Protein AF-A0A810NPA5-F1 (afdb_monomer_lite)

Structure (mmCIF, N/CA/C/O backbone):
data_AF-A0A810NPA5-F1
#
_entry.id   AF-A0A810NPA5-F1
#
loop_
_atom_site.group_PDB
_atom_site.id
_atom_site.type_symbol
_atom_site.label_atom_id
_atom_site.label_alt_id
_atom_site.label_comp_id
_atom_site.label_asym_id
_atom_site.label_entity_id
_atom_site.label_seq_id
_atom_site.pdbx_PDB_ins_code
_atom_site.Cartn_x
_atom_site.Cartn_y
_atom_site.Cartn_z
_atom_site.occupancy
_atom_site.B_iso_or_equiv
_atom_site.auth_seq_id
_atom_site.auth_comp_id
_atom_site.auth_asym_id
_atom_site.auth_atom_id
_atom_site.pdbx_PDB_model_num
ATOM 1 N N . MET A 1 1 ? 0.695 -4.083 2.721 1.00 67.50 1 MET A N 1
ATOM 2 C CA . MET A 1 1 ? 1.851 -3.820 1.836 1.00 67.50 1 MET A CA 1
ATOM 3 C C . MET A 1 1 ? 1.355 -3.938 0.406 1.00 67.50 1 MET A C 1
ATOM 5 O O . MET A 1 1 ? 0.472 -4.751 0.163 1.00 67.50 1 MET A O 1
ATOM 9 N N . LEU A 1 2 ? 1.838 -3.072 -0.484 1.00 74.69 2 LEU A N 1
ATOM 10 C CA . LEU A 1 2 ? 1.518 -3.119 -1.910 1.00 74.69 2 LEU A CA 1
ATOM 11 C C . LEU A 1 2 ? 2.686 -3.797 -2.622 1.00 74.69 2 LEU A C 1
ATOM 13 O O . LEU A 1 2 ? 3.833 -3.365 -2.475 1.00 74.69 2 LEU A O 1
ATOM 17 N N . GLY A 1 3 ? 2.392 -4.881 -3.332 1.00 73.81 3 GLY A N 1
ATOM 18 C CA . GLY A 1 3 ? 3.375 -5.689 -4.042 1.00 73.81 3 GLY A CA 1
ATOM 19 C C . GLY A 1 3 ? 2.943 -5.984 -5.465 1.00 73.81 3 GLY A C 1
ATOM 20 O O . GLY A 1 3 ? 1.754 -5.958 -5.778 1.00 73.81 3 GLY A O 1
ATOM 21 N N . THR A 1 4 ? 3.930 -6.258 -6.303 1.00 77.56 4 THR A N 1
ATOM 22 C CA . THR A 1 4 ? 3.779 -6.620 -7.717 1.00 77.56 4 THR A CA 1
ATOM 23 C C . THR A 1 4 ? 4.615 -7.859 -8.014 1.00 77.56 4 THR A C 1
ATOM 25 O O . THR A 1 4 ? 5.510 -8.212 -7.242 1.00 77.56 4 THR A O 1
ATOM 28 N N . ASP A 1 5 ? 4.346 -8.520 -9.137 1.00 82.50 5 ASP A N 1
ATOM 29 C CA . ASP A 1 5 ? 5.118 -9.697 -9.550 1.00 82.50 5 ASP A CA 1
ATOM 30 C C . ASP A 1 5 ? 6.548 -9.323 -9.993 1.00 82.50 5 ASP A C 1
ATOM 32 O O . ASP A 1 5 ? 7.464 -10.134 -9.867 1.00 82.50 5 ASP A O 1
ATOM 36 N N . GLY A 1 6 ? 6.765 -8.075 -10.433 1.00 79.81 6 GLY A N 1
ATOM 37 C CA . GLY A 1 6 ? 8.068 -7.522 -10.826 1.00 79.81 6 GLY A CA 1
ATOM 38 C C . GLY A 1 6 ? 8.454 -6.224 -10.102 1.00 79.81 6 GLY A C 1
ATOM 39 O O . GLY A 1 6 ? 7.754 -5.768 -9.199 1.00 79.81 6 GLY A O 1
ATOM 40 N N . ASP A 1 7 ? 9.588 -5.632 -10.491 1.00 79.50 7 ASP A N 1
ATOM 41 C CA . ASP A 1 7 ? 10.076 -4.315 -10.029 1.00 79.50 7 ASP A CA 1
ATOM 42 C C . ASP A 1 7 ? 10.446 -3.386 -11.199 1.00 79.50 7 ASP A C 1
ATOM 44 O O . ASP A 1 7 ? 11.369 -2.567 -11.140 1.00 79.50 7 ASP A O 1
ATOM 48 N N . LEU A 1 8 ? 9.744 -3.537 -12.318 1.00 86.62 8 LEU A N 1
ATOM 49 C CA . LEU A 1 8 ? 9.956 -2.701 -13.490 1.00 86.62 8 LEU A CA 1
ATOM 50 C C . LEU A 1 8 ? 9.358 -1.296 -13.275 1.00 86.62 8 LEU A C 1
ATOM 52 O O . LEU A 1 8 ? 8.596 -1.064 -12.331 1.00 86.62 8 LEU A O 1
ATOM 56 N N . PRO A 1 9 ? 9.709 -0.303 -14.115 1.00 83.88 9 PRO A N 1
ATOM 57 C CA . PRO A 1 9 ? 9.096 1.026 -14.052 1.00 83.88 9 PRO A CA 1
ATOM 58 C C . PRO A 1 9 ? 7.558 0.994 -14.027 1.00 83.88 9 PRO A C 1
ATOM 60 O O . PRO A 1 9 ? 6.959 1.704 -13.222 1.00 83.88 9 PRO A O 1
ATOM 63 N N . ASP A 1 10 ? 6.937 0.118 -14.819 1.00 88.25 10 ASP A N 1
ATOM 64 C CA . ASP A 1 10 ? 5.476 -0.020 -14.883 1.00 88.25 10 ASP A CA 1
ATOM 65 C C . ASP A 1 10 ? 4.880 -0.601 -13.592 1.00 88.25 10 ASP A C 1
ATOM 67 O O . ASP A 1 10 ? 3.839 -0.134 -13.125 1.00 88.25 10 ASP A O 1
ATOM 71 N N . ASP A 1 11 ? 5.567 -1.556 -12.958 1.00 84.62 11 ASP A N 1
ATOM 72 C CA . ASP A 1 11 ? 5.169 -2.114 -11.659 1.00 84.62 11 ASP A CA 1
ATOM 73 C C . ASP A 1 11 ? 5.171 -1.034 -10.573 1.00 84.62 11 ASP A C 1
ATOM 75 O O . ASP A 1 11 ? 4.226 -0.907 -9.790 1.00 84.62 11 ASP A O 1
ATOM 79 N N . ARG A 1 12 ? 6.217 -0.201 -10.570 1.00 83.25 12 ARG A N 1
ATOM 80 C CA . ARG A 1 12 ? 6.359 0.931 -9.647 1.00 83.25 12 ARG A CA 1
ATOM 81 C C . ARG A 1 12 ? 5.292 1.994 -9.885 1.00 83.25 12 ARG A C 1
ATOM 83 O O . ARG A 1 12 ? 4.708 2.495 -8.924 1.00 83.25 12 ARG A O 1
ATOM 90 N N . ALA A 1 13 ? 4.994 2.308 -11.146 1.00 87.06 13 ALA A N 1
ATOM 91 C CA . ALA A 1 13 ? 3.940 3.251 -11.509 1.00 87.06 13 ALA A CA 1
ATOM 92 C C . ALA A 1 13 ? 2.559 2.749 -11.062 1.00 87.06 13 ALA A C 1
ATOM 94 O O . ALA A 1 13 ? 1.800 3.485 -10.426 1.00 87.06 13 ALA A O 1
ATOM 95 N N . ARG A 1 14 ? 2.261 1.470 -11.314 1.00 87.88 14 ARG A N 1
ATOM 96 C CA . ARG A 1 14 ? 1.011 0.836 -10.886 1.00 87.88 14 ARG A CA 1
ATOM 97 C C . ARG A 1 14 ? 0.880 0.818 -9.366 1.00 87.88 14 ARG A C 1
ATOM 99 O O . ARG A 1 14 ? -0.175 1.172 -8.842 1.00 87.88 14 ARG A O 1
ATOM 106 N N . ALA A 1 15 ? 1.946 0.464 -8.652 1.00 85.75 15 ALA A N 1
ATOM 107 C CA . ALA A 1 15 ? 1.960 0.496 -7.194 1.00 85.75 15 ALA A CA 1
ATOM 108 C C . ALA A 1 15 ? 1.737 1.915 -6.644 1.00 85.75 15 ALA A C 1
ATOM 110 O O . ALA A 1 15 ? 1.001 2.081 -5.672 1.00 85.75 15 ALA A O 1
ATOM 111 N N . GLY A 1 16 ? 2.313 2.936 -7.287 1.00 85.81 16 GLY A N 1
ATOM 112 C CA . GLY A 1 16 ? 2.091 4.342 -6.945 1.00 85.81 16 GLY A CA 1
ATOM 113 C C . GLY A 1 16 ? 0.636 4.786 -7.129 1.00 85.81 16 GLY A C 1
ATOM 114 O O . GLY A 1 16 ? 0.078 5.438 -6.245 1.00 85.81 16 GLY A O 1
ATOM 115 N N . GLN A 1 17 ? -0.005 4.387 -8.229 1.00 90.94 17 GLN A N 1
ATOM 116 C CA . GLN A 1 17 ? -1.413 4.702 -8.487 1.00 90.94 17 GLN A CA 1
ATOM 117 C C . GLN A 1 17 ? -2.338 4.057 -7.448 1.00 90.94 17 GLN A C 1
ATOM 119 O O . GLN A 1 17 ? -3.161 4.740 -6.839 1.00 90.94 17 GLN A O 1
ATOM 124 N N . VAL A 1 18 ? -2.142 2.766 -7.170 1.00 90.31 18 VAL A N 1
ATOM 125 C CA . VAL A 1 18 ? -2.913 2.047 -6.143 1.00 90.31 18 VAL A CA 1
ATOM 126 C C . VAL A 1 18 ? -2.689 2.660 -4.759 1.00 90.31 18 VAL A C 1
ATOM 128 O O . VAL A 1 18 ? -3.626 2.785 -3.973 1.00 90.31 18 VAL A O 1
ATOM 131 N N . ALA A 1 19 ? -1.466 3.096 -4.448 1.00 87.81 19 ALA A N 1
ATOM 132 C CA . ALA A 1 19 ? -1.190 3.780 -3.190 1.00 87.81 19 ALA A CA 1
ATOM 133 C C . ALA A 1 19 ? -1.949 5.105 -3.078 1.00 87.81 19 ALA A C 1
ATOM 135 O O . ALA A 1 19 ? -2.494 5.407 -2.019 1.00 87.81 19 ALA A O 1
ATOM 136 N N . ARG A 1 20 ? -2.031 5.882 -4.163 1.00 89.62 20 ARG A N 1
ATOM 137 C CA . ARG A 1 20 ? -2.805 7.128 -4.192 1.00 89.62 20 ARG A CA 1
ATOM 138 C C . ARG A 1 20 ? -4.290 6.878 -3.931 1.00 89.62 20 ARG A C 1
ATOM 140 O O . ARG A 1 20 ? -4.894 7.603 -3.143 1.00 89.62 20 ARG A O 1
ATOM 147 N N . GLU A 1 21 ? -4.860 5.861 -4.567 1.00 92.62 21 GLU A N 1
ATOM 148 C CA . GLU A 1 21 ? -6.257 5.465 -4.365 1.00 92.62 21 GLU A CA 1
ATOM 149 C C . GLU A 1 21 ? -6.501 5.031 -2.917 1.00 92.62 21 GLU A C 1
ATOM 151 O O . GLU A 1 21 ? -7.391 5.565 -2.257 1.00 92.62 21 GLU A O 1
ATOM 156 N N . LEU A 1 22 ? -5.628 4.180 -2.372 1.00 90.12 22 LEU A N 1
ATOM 157 C CA . LEU A 1 22 ? -5.690 3.740 -0.979 1.00 90.12 22 LEU A CA 1
ATOM 158 C C . LEU A 1 22 ? -5.636 4.910 0.013 1.00 90.12 22 LEU A C 1
ATOM 160 O O . LEU A 1 22 ? -6.368 4.907 1.004 1.00 90.12 22 LEU A O 1
ATOM 164 N N . LEU A 1 23 ? -4.774 5.903 -0.219 1.00 88.56 23 LEU A N 1
ATOM 165 C CA . LEU A 1 23 ? -4.689 7.090 0.635 1.00 88.56 23 LEU A CA 1
ATOM 166 C C . LEU A 1 23 ? -5.987 7.908 0.582 1.00 88.56 23 LEU A C 1
ATOM 168 O O . LEU A 1 23 ? -6.475 8.349 1.624 1.00 88.56 23 LEU A O 1
ATOM 172 N N . ALA A 1 24 ? -6.570 8.077 -0.607 1.00 90.31 24 ALA A N 1
ATOM 173 C CA . ALA A 1 24 ? -7.829 8.796 -0.779 1.00 90.31 24 ALA A CA 1
ATOM 174 C C . ALA A 1 24 ? -9.011 8.056 -0.125 1.00 90.31 24 ALA A C 1
ATOM 176 O O . ALA A 1 24 ? -9.845 8.680 0.533 1.00 90.31 24 ALA A O 1
ATOM 177 N N . ASP A 1 25 ? -9.064 6.733 -0.266 1.00 91.81 25 ASP A N 1
ATOM 178 C CA . ASP A 1 25 ? -10.079 5.882 0.359 1.00 91.81 25 ASP A CA 1
ATOM 179 C C . ASP A 1 25 ? -9.943 5.878 1.884 1.00 91.81 25 ASP A C 1
ATOM 181 O O . ASP A 1 25 ? -10.935 6.014 2.597 1.00 91.81 25 ASP A O 1
ATOM 185 N N . SER A 1 26 ? -8.709 5.809 2.392 1.00 86.81 26 SER A N 1
ATOM 186 C CA . SER A 1 26 ? -8.423 5.881 3.829 1.00 86.81 26 SER A CA 1
ATOM 187 C C . SER A 1 26 ? -8.903 7.204 4.422 1.00 86.81 26 SER A C 1
ATOM 189 O O . SER A 1 26 ? -9.564 7.201 5.458 1.00 86.81 26 SER A O 1
ATOM 191 N N . ALA A 1 27 ? -8.649 8.324 3.739 1.00 86.19 27 ALA A N 1
ATOM 192 C CA . ALA A 1 27 ? -9.137 9.632 4.166 1.00 86.19 27 ALA A CA 1
ATOM 193 C C . ALA A 1 27 ? -10.675 9.681 4.206 1.00 86.19 27 ALA A C 1
ATOM 195 O O . ALA A 1 27 ? -11.246 10.135 5.198 1.00 86.19 27 ALA A O 1
ATOM 196 N N . ARG A 1 28 ? -11.351 9.148 3.177 1.00 86.12 28 ARG A N 1
ATOM 197 C CA . ARG A 1 28 ? -12.822 9.040 3.147 1.00 86.12 28 ARG A CA 1
ATOM 198 C C . ARG A 1 28 ? -13.375 8.143 4.259 1.00 86.12 28 ARG A C 1
ATOM 200 O O . ARG A 1 28 ? -14.460 8.409 4.763 1.00 86.12 28 ARG A O 1
ATOM 207 N N . ALA A 1 29 ? -12.625 7.126 4.671 1.00 85.81 29 ALA A N 1
ATOM 208 C CA . ALA A 1 29 ? -12.983 6.220 5.759 1.00 85.81 29 ALA A CA 1
ATOM 209 C C . ALA A 1 29 ? -12.631 6.752 7.166 1.00 85.81 29 ALA A C 1
ATOM 211 O O . ALA A 1 29 ? -12.819 6.038 8.150 1.00 85.81 29 ALA A O 1
ATOM 212 N N . GLY A 1 30 ? -12.097 7.974 7.291 1.00 85.12 30 GLY A N 1
ATOM 213 C CA . GLY A 1 30 ? -11.664 8.517 8.585 1.00 85.12 30 GLY A CA 1
ATOM 214 C C . GLY A 1 30 ? -10.426 7.815 9.157 1.00 85.12 30 GLY A C 1
ATOM 215 O O . GLY A 1 30 ? -10.227 7.764 10.373 1.00 85.12 30 GLY A O 1
ATOM 216 N N . LEU A 1 31 ? -9.588 7.247 8.290 1.00 87.56 31 LEU A N 1
ATOM 217 C CA . LEU A 1 31 ? -8.329 6.604 8.643 1.00 87.56 31 LEU A CA 1
ATOM 218 C C . LEU A 1 31 ? -7.156 7.517 8.280 1.00 87.56 31 LEU A C 1
ATOM 220 O O . LEU A 1 31 ? -7.145 8.180 7.244 1.00 87.56 31 LEU A O 1
ATOM 224 N N . ILE A 1 32 ? -6.123 7.512 9.120 1.00 87.00 32 ILE A N 1
ATOM 225 C CA . ILE A 1 32 ? -4.831 8.107 8.778 1.00 87.00 32 ILE A CA 1
ATOM 226 C C . ILE A 1 32 ? -4.011 7.028 8.087 1.00 87.00 32 ILE A C 1
ATOM 228 O O . ILE A 1 32 ? -3.728 5.991 8.692 1.00 87.00 32 ILE A O 1
ATOM 232 N N . ALA A 1 33 ? -3.596 7.302 6.855 1.00 87.56 33 ALA A N 1
ATOM 233 C CA . ALA A 1 33 ? -2.686 6.452 6.108 1.00 87.56 33 ALA A CA 1
ATOM 234 C C . ALA A 1 33 ? -1.387 7.202 5.774 1.00 87.56 33 ALA A C 1
ATOM 236 O O . ALA A 1 33 ? -1.417 8.386 5.441 1.00 87.56 33 ALA A O 1
ATOM 237 N N . SER A 1 34 ? -0.238 6.533 5.888 1.00 86.12 34 SER A N 1
ATOM 238 C CA . SER A 1 34 ? 1.069 7.110 5.558 1.00 86.12 34 SER A CA 1
ATOM 239 C C . SER A 1 34 ? 2.002 6.095 4.904 1.00 86.12 34 SER A C 1
ATOM 241 O O . SER A 1 34 ? 1.953 4.898 5.189 1.00 86.12 34 SER A O 1
ATOM 243 N N . ILE A 1 35 ? 2.872 6.592 4.024 1.00 83.19 35 ILE A N 1
ATOM 244 C CA . ILE A 1 35 ? 3.890 5.804 3.327 1.00 83.19 35 ILE A CA 1
ATOM 245 C C . ILE A 1 35 ? 5.254 6.169 3.934 1.00 83.19 35 ILE A C 1
ATOM 247 O O . ILE A 1 35 ? 5.678 7.318 3.810 1.00 83.19 35 ILE A O 1
ATOM 251 N N . PRO A 1 36 ? 5.958 5.245 4.610 1.00 76.31 36 PRO A N 1
ATOM 252 C CA . PRO A 1 36 ? 7.308 5.492 5.090 1.00 76.31 36 PRO A CA 1
ATOM 253 C C . PRO A 1 36 ? 8.290 5.498 3.909 1.00 76.31 36 PRO A C 1
ATOM 255 O O . PRO A 1 36 ? 8.297 4.585 3.086 1.00 76.31 36 PRO A O 1
ATOM 258 N N . ALA A 1 37 ? 9.166 6.500 3.850 1.00 61.91 37 ALA A N 1
ATOM 259 C CA . ALA A 1 37 ? 10.048 6.746 2.703 1.00 61.91 37 ALA A CA 1
ATOM 260 C C . ALA A 1 37 ? 11.166 5.700 2.484 1.00 61.91 37 ALA A C 1
ATOM 262 O O . ALA A 1 37 ? 11.846 5.727 1.466 1.00 61.91 37 ALA A O 1
ATOM 263 N N . GLN A 1 38 ? 11.407 4.803 3.440 1.00 61.62 38 GLN A N 1
ATOM 264 C CA . GLN A 1 38 ? 12.666 4.050 3.536 1.00 61.62 38 GLN A CA 1
ATOM 265 C C . GLN A 1 38 ? 12.618 2.543 3.189 1.00 61.62 38 GLN A C 1
ATOM 267 O O . GLN A 1 38 ? 13.603 2.055 2.636 1.00 61.62 38 GLN A O 1
ATOM 272 N N . PRO A 1 39 ? 11.548 1.761 3.453 1.00 58.19 39 PRO A N 1
ATOM 273 C CA . PRO A 1 39 ? 11.689 0.301 3.433 1.00 58.19 39 PRO A CA 1
ATOM 274 C C . PRO A 1 39 ? 11.724 -0.341 2.036 1.00 58.19 39 PRO A C 1
ATOM 276 O O . PRO A 1 39 ? 12.339 -1.389 1.866 1.00 58.19 39 PRO A O 1
ATOM 279 N N . ALA A 1 40 ? 11.078 0.262 1.033 1.00 61.06 40 ALA A N 1
ATOM 280 C CA . ALA A 1 40 ? 10.946 -0.339 -0.300 1.00 61.06 40 ALA A CA 1
ATOM 281 C C . ALA A 1 40 ? 11.983 0.150 -1.328 1.00 61.06 40 ALA A C 1
ATOM 283 O O . ALA A 1 40 ? 12.098 -0.436 -2.404 1.00 61.06 40 ALA A O 1
ATOM 284 N N . VAL A 1 41 ? 12.737 1.207 -1.006 1.00 63.78 41 VAL A N 1
ATOM 285 C CA . VAL A 1 41 ? 13.707 1.846 -1.917 1.00 63.78 41 VAL A CA 1
ATOM 286 C C . VAL A 1 41 ? 15.109 1.244 -1.769 1.00 63.78 41 VAL A C 1
ATOM 288 O O . VAL A 1 41 ? 15.914 1.304 -2.692 1.00 63.78 41 VAL A O 1
ATOM 291 N N . VAL A 1 42 ? 15.401 0.628 -0.617 1.00 75.81 42 VAL A N 1
ATOM 292 C CA . VAL A 1 42 ? 16.677 -0.047 -0.342 1.00 75.81 42 VAL A CA 1
ATOM 293 C C . VAL A 1 42 ? 16.534 -1.543 -0.657 1.00 75.81 42 VAL A C 1
ATOM 295 O O . VAL A 1 42 ? 15.782 -2.222 0.049 1.00 75.81 42 VAL A O 1
ATOM 298 N N . PRO A 1 43 ? 17.267 -2.097 -1.645 1.00 73.50 43 PRO A N 1
ATOM 299 C CA . PRO A 1 43 ? 17.103 -3.492 -2.074 1.00 73.50 43 PRO A CA 1
ATOM 300 C C . PRO A 1 43 ? 17.202 -4.512 -0.929 1.00 73.50 43 PRO A C 1
ATOM 302 O O . PRO A 1 43 ? 16.342 -5.374 -0.780 1.00 73.50 43 PRO A O 1
ATOM 305 N N . LEU A 1 44 ? 18.181 -4.346 -0.032 1.00 77.50 44 LEU A N 1
ATOM 306 C CA . LEU A 1 44 ? 18.362 -5.233 1.123 1.00 77.50 44 LEU A CA 1
ATOM 307 C C . LEU A 1 44 ? 17.191 -5.176 2.121 1.00 77.50 44 LEU A C 1
ATOM 309 O O . LEU A 1 44 ? 16.837 -6.184 2.733 1.00 77.50 44 LEU A O 1
ATOM 313 N N . ALA A 1 45 ? 16.593 -3.998 2.318 1.00 78.12 45 ALA A N 1
ATOM 314 C CA . ALA A 1 45 ? 15.427 -3.851 3.187 1.00 78.12 45 ALA A CA 1
ATOM 315 C C . ALA A 1 45 ? 14.196 -4.515 2.559 1.00 78.12 45 ALA A C 1
ATOM 317 O O . ALA A 1 45 ? 13.426 -5.173 3.259 1.00 78.12 45 ALA A O 1
ATOM 318 N N . ARG A 1 46 ? 14.063 -4.418 1.234 1.00 76.88 46 ARG A N 1
ATOM 319 C CA . ARG A 1 46 ? 13.004 -5.065 0.463 1.00 76.88 46 ARG A CA 1
ATOM 320 C C . ARG A 1 46 ? 13.074 -6.590 0.542 1.00 76.88 46 ARG A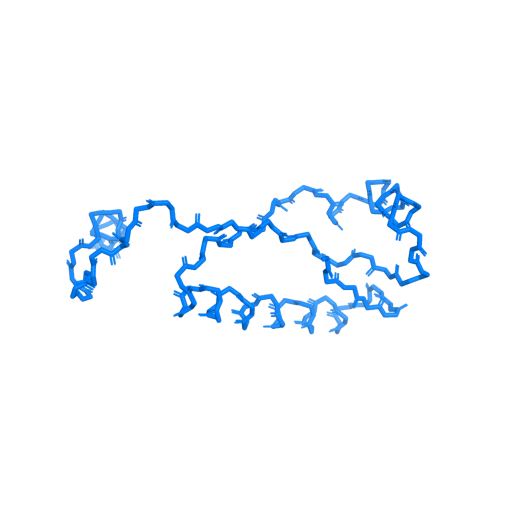 C 1
ATOM 322 O O . ARG A 1 46 ? 12.049 -7.221 0.786 1.00 76.88 46 ARG A O 1
ATOM 329 N N . ASP A 1 47 ? 14.258 -7.181 0.404 1.00 80.00 47 ASP A N 1
ATOM 330 C CA . ASP A 1 47 ? 14.426 -8.634 0.535 1.00 80.00 47 ASP A CA 1
ATOM 331 C C . ASP A 1 47 ? 14.079 -9.132 1.938 1.00 80.00 47 ASP A C 1
ATOM 333 O O . ASP A 1 47 ? 13.384 -10.139 2.093 1.00 80.00 47 ASP A O 1
ATOM 337 N N . ARG A 1 48 ? 14.488 -8.392 2.975 1.00 81.44 48 ARG A N 1
ATOM 338 C CA . ARG A 1 48 ? 14.100 -8.701 4.359 1.00 81.44 48 ARG A CA 1
ATOM 339 C C . ARG A 1 48 ? 12.594 -8.587 4.567 1.00 81.44 48 ARG A C 1
ATOM 341 O O . ARG A 1 48 ? 12.011 -9.468 5.187 1.00 81.44 48 ARG A O 1
ATOM 348 N N . LEU A 1 49 ? 11.955 -7.555 4.019 1.00 79.44 49 LEU A N 1
ATOM 349 C CA . LEU A 1 49 ? 10.497 -7.409 4.055 1.00 79.44 49 LEU A CA 1
ATOM 350 C C . LEU A 1 49 ? 9.791 -8.568 3.361 1.00 79.44 49 LEU A C 1
ATOM 352 O O . LEU A 1 49 ? 8.831 -9.100 3.906 1.00 79.44 49 LEU A O 1
ATOM 356 N N . ARG A 1 50 ? 10.280 -8.982 2.190 1.00 79.94 50 ARG A N 1
ATOM 357 C CA . ARG A 1 50 ? 9.734 -10.121 1.449 1.00 79.94 50 ARG A CA 1
ATOM 358 C C . ARG A 1 50 ? 9.778 -11.398 2.288 1.00 79.94 50 ARG A C 1
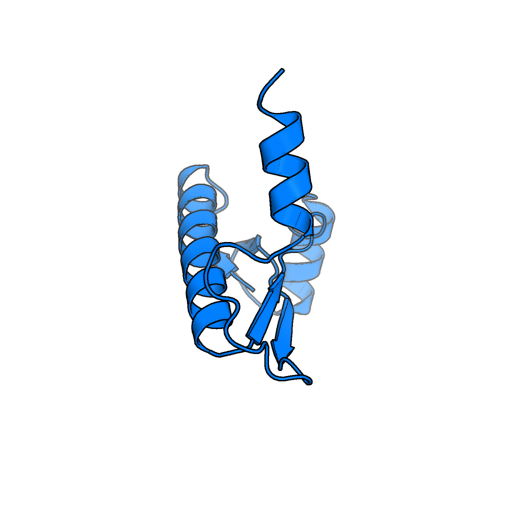ATOM 360 O O . ARG A 1 50 ? 8.770 -12.091 2.397 1.00 79.94 50 ARG A O 1
ATOM 367 N N . LEU A 1 51 ? 10.913 -11.656 2.940 1.00 83.25 51 LEU A N 1
ATOM 368 C CA . LEU A 1 51 ? 11.085 -12.793 3.848 1.00 83.25 51 LEU A CA 1
ATOM 369 C C . LEU A 1 51 ? 10.157 -12.709 5.066 1.00 83.25 51 LEU A C 1
ATOM 371 O O . LEU A 1 51 ? 9.490 -13.685 5.390 1.00 83.25 51 LEU A O 1
ATOM 375 N N . MET A 1 52 ? 10.076 -11.547 5.718 1.00 82.69 52 MET A N 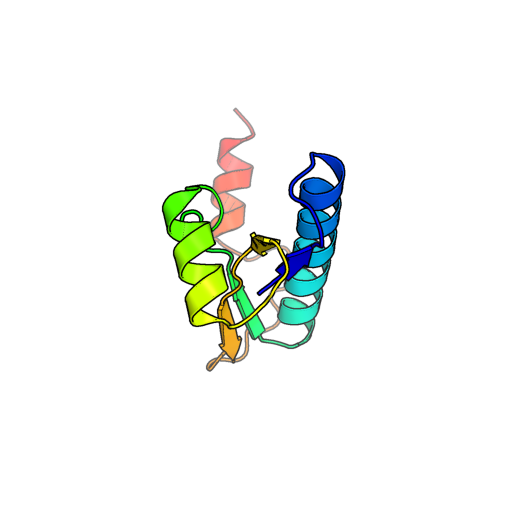1
ATOM 376 C CA . MET A 1 52 ? 9.226 -11.348 6.898 1.00 82.69 52 MET A CA 1
ATOM 377 C C . MET A 1 52 ? 7.732 -11.492 6.592 1.00 82.69 52 MET A C 1
ATOM 379 O O . MET A 1 52 ? 6.973 -11.932 7.450 1.00 82.69 52 MET A O 1
ATOM 383 N N . LEU A 1 53 ? 7.306 -11.102 5.391 1.00 79.69 53 LEU A N 1
ATOM 384 C CA . LEU A 1 53 ? 5.910 -11.171 4.966 1.00 79.69 53 LEU A CA 1
ATOM 385 C C . LEU A 1 53 ? 5.539 -12.535 4.362 1.00 79.69 53 LEU A C 1
ATOM 387 O O . LEU A 1 53 ? 4.360 -12.779 4.121 1.00 79.69 53 LEU A O 1
ATOM 391 N N . GLY A 1 54 ? 6.517 -13.414 4.107 1.00 81.50 54 GLY A N 1
ATOM 392 C CA . GLY A 1 54 ? 6.293 -14.724 3.489 1.00 81.50 54 GLY A CA 1
ATOM 393 C C . GLY A 1 54 ? 5.731 -14.647 2.065 1.00 81.50 54 GLY A C 1
ATOM 394 O O . GLY A 1 54 ? 5.108 -15.598 1.598 1.00 81.50 54 GLY A O 1
ATOM 395 N N . THR A 1 55 ? 5.905 -13.516 1.376 1.00 74.38 55 THR A N 1
ATOM 396 C CA . THR A 1 55 ? 5.336 -13.286 0.041 1.00 74.38 55 THR A CA 1
ATOM 397 C C . THR A 1 55 ? 6.354 -13.601 -1.048 1.00 74.38 55 THR A C 1
ATOM 399 O O . THR A 1 55 ? 7.521 -13.242 -0.920 1.00 74.38 55 THR A O 1
ATOM 402 N N . SER A 1 56 ? 5.920 -14.189 -2.164 1.00 72.00 56 SER A N 1
ATOM 403 C CA . SER A 1 56 ? 6.779 -14.393 -3.343 1.00 72.00 56 SER A CA 1
ATOM 404 C C . SER A 1 56 ? 6.979 -13.123 -4.182 1.00 72.00 56 SER A C 1
ATOM 406 O O . SER A 1 56 ? 8.005 -13.005 -4.851 1.00 72.00 56 SER A O 1
ATOM 408 N N . GLY A 1 57 ? 6.034 -12.176 -4.128 1.00 75.81 57 GLY A N 1
ATOM 409 C CA . GLY A 1 57 ? 6.066 -10.924 -4.893 1.00 75.81 57 GLY A CA 1
ATOM 410 C C . GLY A 1 57 ? 7.080 -9.891 -4.386 1.00 75.81 57 GLY A C 1
ATOM 411 O O . GLY A 1 57 ? 7.624 -10.006 -3.285 1.00 75.81 57 GLY A O 1
ATOM 412 N N . SER A 1 58 ? 7.316 -8.859 -5.197 1.00 78.38 58 SER A N 1
ATOM 413 C CA . SER A 1 58 ? 8.236 -7.753 -4.917 1.00 78.38 58 SER A CA 1
ATOM 414 C C . SER A 1 58 ? 7.544 -6.648 -4.110 1.00 78.38 58 SER A C 1
ATOM 416 O O . SER A 1 58 ? 6.575 -6.054 -4.590 1.00 78.38 58 SER A O 1
ATOM 418 N N . PRO A 1 59 ? 8.023 -6.325 -2.891 1.00 80.25 59 PRO A N 1
ATOM 419 C CA . PRO A 1 59 ? 7.515 -5.192 -2.131 1.00 80.25 59 PRO A CA 1
ATOM 420 C C . PRO A 1 59 ? 7.777 -3.848 -2.797 1.00 80.25 59 PRO A C 1
ATOM 422 O O . PRO A 1 59 ? 8.923 -3.412 -2.882 1.00 80.25 59 PRO A O 1
ATOM 425 N N . GLN A 1 60 ? 6.693 -3.181 -3.200 1.00 81.56 60 GLN A N 1
ATOM 426 C CA . GLN A 1 60 ? 6.734 -1.869 -3.840 1.00 81.56 60 GLN A CA 1
ATOM 427 C C . GLN A 1 60 ? 6.565 -0.740 -2.829 1.00 81.56 60 GLN A C 1
ATOM 429 O O . GLN A 1 60 ? 7.328 0.221 -2.842 1.00 81.56 60 GLN A O 1
ATOM 434 N N . LEU A 1 61 ? 5.585 -0.854 -1.925 1.00 80.75 61 LEU A N 1
ATOM 435 C CA . LEU A 1 61 ? 5.303 0.166 -0.912 1.00 80.75 61 LEU A CA 1
ATOM 436 C C . LEU A 1 61 ? 4.819 -0.455 0.403 1.00 80.75 61 LEU A C 1
ATOM 438 O O . LEU A 1 61 ? 4.073 -1.441 0.441 1.00 80.75 61 LEU A O 1
ATOM 442 N N . VAL A 1 62 ? 5.201 0.182 1.506 1.00 84.00 62 VAL A N 1
ATOM 443 C CA . VAL A 1 62 ? 4.631 -0.067 2.835 1.00 84.00 62 VAL A CA 1
ATOM 444 C C . VAL A 1 62 ? 3.631 1.049 3.122 1.00 84.00 62 VAL A C 1
ATOM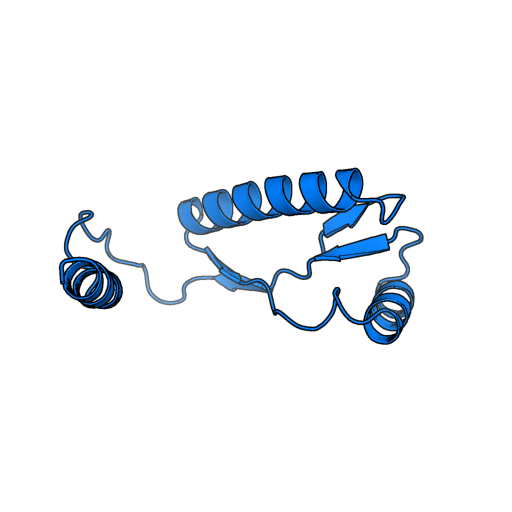 446 O O . VAL A 1 62 ? 3.873 2.194 2.765 1.00 84.00 62 VAL A O 1
ATOM 449 N N . VAL A 1 63 ? 2.499 0.723 3.741 1.00 84.06 63 VAL A N 1
ATOM 450 C CA . VAL A 1 63 ? 1.495 1.716 4.143 1.00 84.06 63 VAL A CA 1
ATOM 451 C C . VAL A 1 63 ? 1.111 1.424 5.581 1.00 84.06 63 VAL A C 1
ATOM 453 O O . VAL A 1 63 ? 0.734 0.296 5.900 1.00 84.06 63 VAL A O 1
ATOM 456 N N . PHE A 1 64 ? 1.226 2.428 6.443 1.00 85.19 64 PHE A N 1
ATOM 457 C CA . PHE A 1 64 ? 0.685 2.381 7.793 1.00 85.19 64 PHE A CA 1
ATOM 458 C C . PHE A 1 64 ? -0.721 2.948 7.766 1.00 85.19 64 PHE A C 1
ATOM 460 O O . PHE A 1 64 ? -0.911 4.060 7.289 1.00 85.19 64 PHE A O 1
ATOM 467 N N . VAL A 1 65 ? -1.688 2.199 8.290 1.00 87.81 65 VAL A N 1
ATOM 468 C CA . VAL A 1 65 ? -3.080 2.637 8.405 1.00 87.81 65 VAL A CA 1
ATOM 469 C C . VAL A 1 65 ? -3.470 2.589 9.873 1.00 87.81 65 VAL A C 1
ATOM 471 O O . VAL A 1 65 ? -3.219 1.596 10.556 1.00 87.81 65 VAL A O 1
ATOM 474 N N . ARG A 1 66 ? -4.067 3.671 10.371 1.00 86.44 66 ARG A N 1
ATOM 475 C CA . ARG A 1 66 ? -4.554 3.766 11.749 1.00 86.44 66 ARG A CA 1
ATOM 476 C C . ARG A 1 66 ? -5.888 4.514 11.819 1.00 86.44 66 ARG A C 1
ATOM 478 O O . ARG A 1 66 ? -6.100 5.429 11.025 1.00 86.44 66 ARG A O 1
ATOM 485 N N . PRO A 1 67 ? -6.758 4.206 12.792 1.00 85.25 67 PRO A N 1
ATOM 486 C CA . PRO A 1 67 ? -7.964 4.994 13.030 1.00 85.25 67 PRO A CA 1
ATOM 487 C C . PRO A 1 67 ? -7.626 6.427 13.465 1.00 85.25 67 PRO A C 1
ATOM 489 O O . PRO A 1 67 ? -6.708 6.620 14.275 1.00 85.25 67 PRO A O 1
ATOM 492 N N . LEU A 1 68 ? -8.387 7.428 13.003 1.00 73.69 68 LEU A N 1
ATOM 493 C CA . LEU A 1 68 ? -8.443 8.707 13.714 1.00 73.69 68 LEU A CA 1
ATOM 494 C C . LEU A 1 68 ? -9.116 8.465 15.072 1.00 73.69 68 LEU A C 1
ATOM 496 O O . LEU A 1 68 ? -10.279 8.084 15.142 1.00 73.69 68 LEU A O 1
ATOM 500 N N . ARG A 1 69 ? -8.388 8.689 16.170 1.00 68.06 69 ARG A N 1
ATOM 501 C CA . ARG A 1 69 ? -8.965 8.643 17.530 1.00 68.06 69 ARG A CA 1
ATOM 502 C C . ARG A 1 69 ? -9.740 9.915 17.893 1.00 68.06 69 ARG A C 1
ATOM 504 O O . ARG A 1 69 ? -10.465 9.928 18.877 1.00 68.06 69 ARG A O 1
ATOM 511 N N . THR A 1 70 ? -9.594 10.963 17.091 1.00 58.72 70 THR A N 1
ATOM 512 C CA . THR A 1 70 ? -10.339 12.222 17.170 1.00 58.72 70 THR A CA 1
ATOM 513 C C . THR A 1 70 ? -11.056 12.409 15.839 1.00 58.72 70 THR A C 1
ATOM 515 O O . THR A 1 70 ? -10.358 12.389 14.827 1.00 58.72 70 THR A O 1
ATOM 518 N N . PRO A 1 71 ? -12.386 12.580 15.772 1.00 51.12 71 PRO A N 1
ATOM 519 C CA . PRO A 1 71 ? -13.031 12.894 14.504 1.00 51.12 71 PRO A CA 1
ATOM 520 C C . PRO A 1 71 ? -12.399 14.172 13.947 1.00 51.12 71 PRO A C 1
ATOM 522 O O . PRO A 1 71 ? -12.321 15.182 14.648 1.00 51.12 71 PRO A O 1
ATOM 525 N N . VAL A 1 72 ? -11.897 14.122 12.710 1.00 56.84 72 VAL A N 1
ATOM 526 C CA . VAL A 1 72 ? -11.580 15.358 11.998 1.00 56.84 72 VAL A CA 1
ATOM 527 C C . VAL A 1 72 ? -12.926 16.038 11.792 1.00 56.84 72 VAL A C 1
ATOM 529 O O . VAL A 1 72 ? -13.775 15.531 11.062 1.00 56.84 72 VAL A O 1
ATOM 532 N N . ALA A 1 73 ? -13.184 17.119 12.531 1.00 50.59 73 ALA A N 1
ATOM 533 C 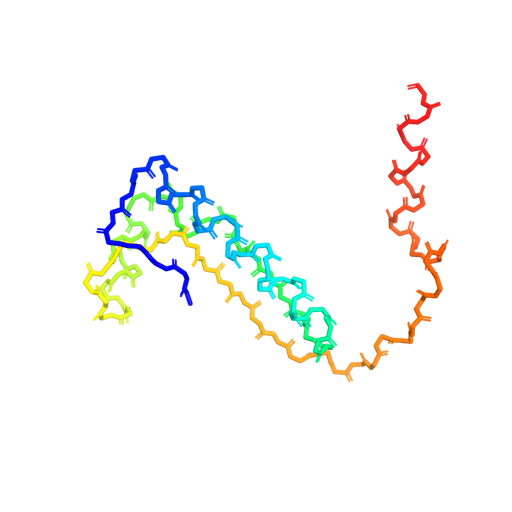CA . ALA A 1 73 ? -14.282 18.002 12.179 1.00 50.59 73 ALA A CA 1
ATOM 534 C C . ALA A 1 73 ? -14.053 18.366 10.715 1.00 50.59 73 ALA A C 1
ATOM 536 O O . ALA A 1 73 ? -12.935 18.753 10.370 1.00 50.59 73 ALA A O 1
ATOM 537 N N . SER A 1 74 ? -15.054 18.137 9.865 1.00 46.03 74 SER A N 1
ATOM 538 C CA . SER A 1 74 ? -15.012 18.463 8.445 1.00 46.03 74 SER A CA 1
ATOM 539 C C . SER A 1 74 ? -14.544 19.907 8.303 1.00 46.03 74 SER A C 1
ATOM 541 O O . SER A 1 74 ? -15.316 20.840 8.497 1.00 46.03 74 SER A O 1
ATOM 543 N N . SER A 1 75 ? -13.250 20.091 8.058 1.00 50.19 75 SER A N 1
ATOM 544 C CA . SER A 1 75 ? -12.687 21.387 7.740 1.00 50.19 75 SER A CA 1
ATOM 545 C C . SER A 1 75 ? -13.244 21.693 6.363 1.00 50.19 75 SER A C 1
ATOM 547 O O . SER A 1 75 ? -12.878 21.036 5.385 1.00 50.19 75 SER A O 1
ATOM 549 N N . GLU A 1 76 ? -14.195 22.625 6.294 1.00 46.34 76 GLU A N 1
ATOM 550 C CA . GLU A 1 76 ? -14.472 23.314 5.041 1.00 46.34 76 GLU A CA 1
ATOM 551 C C . GLU A 1 76 ? -13.118 23.709 4.450 1.00 46.34 76 GLU A C 1
ATOM 553 O O . GLU A 1 76 ? -12.240 24.183 5.175 1.00 46.34 76 GLU A O 1
ATOM 558 N N . ALA A 1 77 ? -12.930 23.422 3.164 1.00 46.88 77 ALA A N 1
ATOM 559 C CA . ALA A 1 77 ? -11.652 23.304 2.463 1.00 46.88 77 ALA A CA 1
ATOM 560 C C . ALA A 1 77 ? -10.743 24.564 2.437 1.00 46.88 77 ALA A C 1
ATOM 562 O O . ALA A 1 77 ? -9.861 24.659 1.591 1.00 46.88 77 ALA A O 1
ATOM 563 N N . GLY A 1 78 ? -10.916 25.525 3.347 1.00 45.19 78 GLY A N 1
ATOM 564 C CA . GLY A 1 78 ? -10.102 26.729 3.505 1.00 45.19 78 GLY A CA 1
ATOM 565 C C . GLY A 1 78 ? -9.360 26.884 4.841 1.00 45.19 78 GLY A C 1
ATOM 566 O O . GLY A 1 78 ? -8.625 27.859 4.984 1.00 45.19 78 GLY A O 1
ATOM 567 N N . SER A 1 79 ? -9.506 25.983 5.824 1.00 49.09 79 SER A N 1
ATOM 568 C CA . SER A 1 79 ? -8.942 26.198 7.177 1.00 49.09 79 SER A CA 1
ATOM 569 C C . SER A 1 79 ? -8.037 25.064 7.666 1.00 49.09 79 SER A C 1
ATOM 571 O O . SER A 1 79 ? -8.152 24.573 8.787 1.00 49.09 79 SER A O 1
ATOM 573 N N . CYS A 1 80 ? -7.111 24.622 6.816 1.00 49.25 80 CYS A N 1
ATOM 574 C CA . CYS A 1 80 ? -5.978 23.830 7.279 1.00 49.25 80 CYS A CA 1
ATOM 575 C C . CYS A 1 80 ? -4.749 24.756 7.345 1.00 49.25 80 CYS A C 1
ATOM 577 O O . CYS A 1 80 ? -4.242 25.136 6.287 1.00 49.25 80 CYS A O 1
ATOM 579 N N . PRO A 1 81 ? -4.268 25.147 8.544 1.00 56.69 81 PRO A N 1
ATOM 580 C CA . PRO A 1 81 ? -3.215 26.160 8.680 1.00 56.69 81 PRO A CA 1
ATOM 581 C C . PRO A 1 81 ? -1.912 25.756 7.974 1.00 56.69 81 PRO A C 1
ATOM 583 O O . PRO A 1 81 ? -1.248 26.592 7.377 1.00 56.69 81 PRO A O 1
ATOM 586 N N . VAL A 1 82 ? -1.609 24.453 7.913 1.00 57.94 82 VAL A N 1
ATOM 587 C CA . VAL A 1 82 ? -0.416 23.931 7.220 1.00 57.94 82 VAL A CA 1
ATOM 588 C C . VAL A 1 82 ? -0.428 24.174 5.702 1.00 57.94 82 VAL A C 1
ATOM 590 O O . VAL A 1 82 ? 0.626 24.317 5.090 1.00 57.94 82 VAL A O 1
ATOM 593 N N . TRP A 1 83 ? -1.609 24.235 5.078 1.00 45.72 83 TRP A N 1
ATOM 594 C CA . TRP A 1 83 ? -1.730 24.509 3.643 1.00 45.72 83 TRP A CA 1
ATOM 595 C C . TRP A 1 83 ? -1.752 26.013 3.345 1.00 45.72 83 TRP A C 1
ATOM 597 O O . TRP A 1 83 ? -1.343 26.415 2.256 1.00 45.72 83 TRP A O 1
ATOM 607 N N . GLN A 1 84 ? -2.163 26.852 4.304 1.00 58.16 84 GLN A N 1
ATOM 608 C CA . GLN A 1 84 ? -2.115 28.311 4.155 1.00 58.16 84 GLN A CA 1
ATOM 609 C C . GLN A 1 84 ? -0.667 28.805 4.031 1.00 58.16 84 GLN A C 1
ATOM 611 O O . GLN A 1 84 ? -0.376 29.589 3.129 1.00 58.16 84 GLN A O 1
ATOM 616 N N . ASP A 1 85 ? 0.252 28.256 4.829 1.00 52.66 85 ASP A N 1
ATOM 617 C CA . ASP A 1 85 ? 1.676 28.615 4.765 1.00 52.66 85 ASP A CA 1
ATOM 618 C C . ASP A 1 85 ? 2.338 28.188 3.445 1.00 52.66 85 ASP A C 1
ATOM 620 O O . ASP A 1 85 ? 3.126 28.935 2.865 1.00 52.66 85 ASP A O 1
ATOM 624 N N . LEU A 1 86 ? 1.980 27.016 2.910 1.00 52.16 86 LEU A N 1
ATOM 625 C CA . LEU A 1 86 ? 2.507 26.541 1.624 1.00 52.16 86 LEU A CA 1
ATOM 626 C C . LEU A 1 86 ? 1.962 27.338 0.432 1.00 52.16 86 LEU A C 1
ATOM 628 O O . LEU A 1 86 ? 2.680 27.544 -0.544 1.00 52.16 86 LEU A O 1
ATOM 632 N N . THR A 1 87 ? 0.718 27.815 0.514 1.00 54.09 87 THR A N 1
ATOM 633 C CA . THR A 1 87 ? 0.133 28.663 -0.537 1.00 54.09 87 THR A CA 1
ATOM 634 C C . THR A 1 87 ? 0.727 30.075 -0.497 1.00 54.09 87 THR A C 1
ATOM 636 O O . THR A 1 87 ? 0.981 30.659 -1.547 1.00 54.09 87 THR A O 1
ATOM 639 N N . ALA A 1 88 ? 1.026 30.602 0.697 1.00 49.56 88 ALA A N 1
ATOM 640 C CA . ALA A 1 88 ? 1.710 31.885 0.867 1.00 49.56 88 ALA A CA 1
ATOM 641 C C . ALA A 1 88 ? 3.173 31.845 0.384 1.00 49.56 88 ALA A C 1
ATOM 643 O O . ALA A 1 88 ? 3.650 32.807 -0.212 1.00 49.56 88 ALA A O 1
ATOM 644 N N . ALA A 1 89 ? 3.871 30.721 0.577 1.00 49.28 89 ALA A N 1
ATOM 645 C CA . ALA A 1 89 ? 5.253 30.546 0.126 1.00 49.28 89 ALA A CA 1
ATOM 646 C C . ALA A 1 89 ? 5.404 30.387 -1.401 1.00 49.28 89 ALA A C 1
ATOM 648 O O . ALA A 1 89 ? 6.494 30.594 -1.925 1.00 49.28 89 ALA A O 1
ATOM 649 N N . ALA A 1 90 ? 4.336 30.031 -2.122 1.00 47.41 90 ALA A N 1
ATOM 650 C CA . ALA A 1 90 ? 4.354 29.844 -3.577 1.00 47.41 90 ALA A CA 1
ATOM 651 C C . ALA A 1 90 ? 3.985 31.111 -4.381 1.00 47.41 90 ALA A C 1
ATOM 653 O O . ALA A 1 90 ? 3.930 31.052 -5.608 1.00 47.41 90 ALA A O 1
ATOM 654 N N 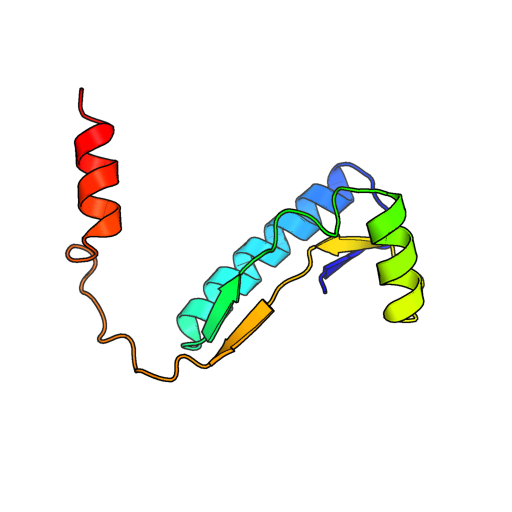. ALA A 1 91 ? 3.711 32.238 -3.711 1.00 47.88 91 ALA A N 1
ATOM 655 C CA . ALA A 1 91 ? 3.257 33.493 -4.321 1.00 47.88 91 ALA A CA 1
ATOM 656 C C . ALA A 1 91 ? 4.335 34.601 -4.382 1.00 47.88 91 ALA A C 1
ATOM 658 O O . ALA A 1 91 ? 3.986 35.773 -4.536 1.00 47.88 91 ALA A O 1
ATOM 659 N N . VAL A 1 92 ? 5.621 34.249 -4.257 1.00 43.66 92 VAL A N 1
ATOM 660 C CA . VAL A 1 92 ? 6.768 35.177 -4.354 1.00 43.66 92 VAL A CA 1
ATOM 661 C C . VAL A 1 92 ? 7.620 34.855 -5.572 1.00 43.66 92 VAL A C 1
ATOM 663 O O . VAL A 1 92 ? 7.913 33.656 -5.774 1.00 43.66 92 VAL A O 1
#

Radius of gyration: 16.78 Å; chains: 1; bounding box: 33×50×32 Å

Secondary structure (DSSP, 8-state):
-EEES--SHHHHHHHHHHHHHHHHHHHHTTEEEE--SSTTTSHHHHHHHHHHHT-SSEEEE--EEEE-SS------TT--HHHHHHHHHT--

Sequence (92 aa):
MLGTDGDLPDDRARAGQVARELLADSARAGLIASIPAQPAVVPLARDRLRLMLGTSGSPQLVVFVRPLRTPVASSEAGSCPVWQDLTAAAAV

Foldseek 3Di:
DQFDQDDDPVRLVVSVVVVVVVCVVLVVVQKHKDWDPPQQPDVVSQVVVCVVVVHNTTDNTDMDIGHDPDRPPPPPPPDDVVVVVVVVVVPD

pLDDT: mean 73.45, std 14.96, range [43.66, 92.62]